Prot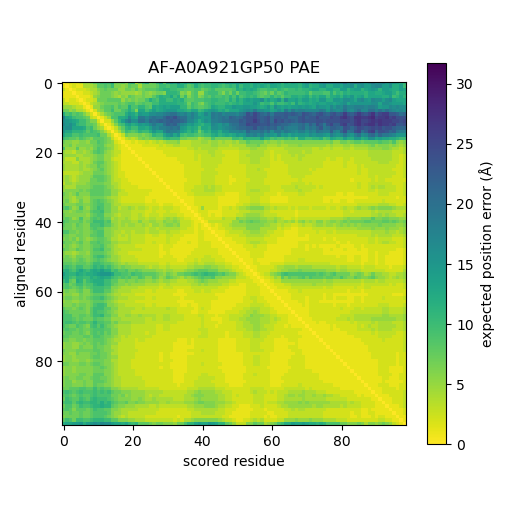ein AF-A0A921GP50-F1 (afdb_monomer)

InterPro domains:
  IPR014757 Transcription regulator IclR, C-terminal [PF01614] (17-85)
  IPR014757 Transcription regulator IclR, C-terminal [PS51078] (1-99)
  IPR029016 GAF-like domain superfamily [G3DSA:3.30.450.40] (1-93)
  IPR050707 HTH-type Transcriptional Regulators in Metabolic Pathways [PTHR30136] (9-90)

Sequence (99 aa):
LESYVRATERDDDGRAVTSAHLTEVIAEAEQRGWASEIEENEAGIACVGVALVRPGGRSLAVSVTGPIERMDAARREEVGALLREQLAALAPTGFSVAP

pLDDT: mean 89.14, std 12.11, range [52.38, 98.19]

Solvent-accessible surface area (backbone atoms only — not comparable to full-atom values): 5636 Å² total; per-residue (Å²): 108,71,73,58,34,60,61,31,66,68,50,92,83,74,70,59,54,48,70,67,56,54,51,50,57,48,52,52,18,49,74,72,39,28,42,78,51,68,46,78,90,42,83,64,34,24,36,29,34,31,49,32,37,27,90,98,55,78,65,49,70,53,72,54,76,44,49,34,94,78,42,42,74,69,50,42,52,51,50,32,54,49,50,39,53,50,39,64,75,64,44,59,92,75,43,41,57,50,103

Structure (mmCIF, N/CA/C/O backbone):
data_AF-A0A921GP50-F1
#
_entry.id   AF-A0A921GP50-F1
#
loop_
_atom_site.group_PDB
_atom_site.id
_atom_site.type_symbol
_atom_site.label_atom_id
_atom_site.label_alt_id
_atom_site.label_comp_id
_atom_site.label_asym_id
_atom_site.label_entity_id
_atom_site.label_seq_id
_atom_site.pdbx_PDB_ins_code
_atom_site.Cartn_x
_atom_site.Cartn_y
_atom_site.Cartn_z
_atom_site.occupancy
_atom_site.B_iso_or_equiv
_atom_site.auth_seq_id
_atom_site.auth_comp_id
_atom_site.auth_asym_id
_atom_site.auth_atom_id
_atom_site.pdbx_PDB_model_num
ATOM 1 N N . LEU A 1 1 ? 11.615 8.825 10.797 1.00 66.94 1 LEU A N 1
ATOM 2 C CA . LEU A 1 1 ? 12.276 8.939 9.478 1.00 66.94 1 LEU A CA 1
ATOM 3 C C . LEU A 1 1 ? 13.725 8.474 9.554 1.00 66.94 1 LEU A C 1
ATOM 5 O O . LEU A 1 1 ? 14.046 7.500 8.896 1.00 66.94 1 LEU A O 1
ATOM 9 N N . GLU A 1 2 ? 14.558 9.053 10.423 1.00 74.06 2 GLU A N 1
ATOM 10 C CA . GLU A 1 2 ? 15.979 8.666 10.573 1.00 74.06 2 GLU A CA 1
ATOM 11 C C . GLU A 1 2 ? 16.216 7.162 10.802 1.00 74.06 2 GLU A C 1
ATOM 13 O O . GLU A 1 2 ? 17.119 6.578 10.212 1.00 74.06 2 GLU A O 1
ATOM 18 N N . SER A 1 3 ? 15.377 6.500 11.607 1.00 71.56 3 SER A N 1
ATOM 19 C CA . SER A 1 3 ? 15.469 5.050 11.830 1.00 71.56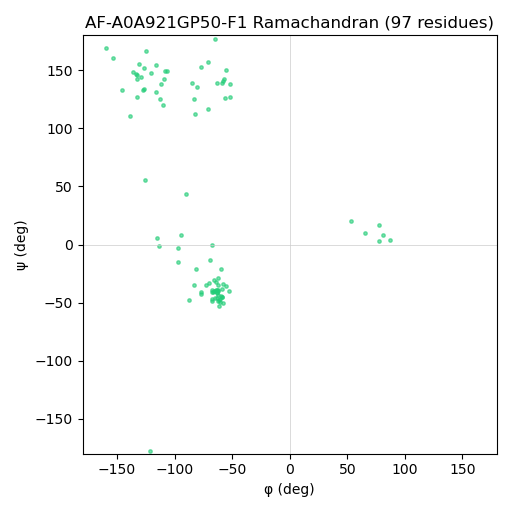 3 SER A CA 1
ATOM 20 C C . SER A 1 3 ? 15.212 4.214 10.573 1.00 71.56 3 SER A C 1
ATOM 22 O O . SER A 1 3 ? 15.795 3.143 10.440 1.00 71.56 3 SER A O 1
ATOM 24 N N . TYR A 1 4 ? 14.348 4.691 9.672 1.00 71.88 4 TYR A N 1
ATOM 25 C CA . TYR A 1 4 ? 14.038 4.026 8.404 1.00 71.88 4 TYR A CA 1
ATOM 26 C C . TYR A 1 4 ? 15.150 4.251 7.383 1.00 71.88 4 TYR A C 1
ATOM 28 O O . TYR A 1 4 ? 15.601 3.295 6.769 1.00 71.88 4 TYR A O 1
ATOM 36 N N . VAL A 1 5 ? 15.672 5.477 7.294 1.00 69.94 5 VAL A N 1
ATOM 37 C CA . VAL A 1 5 ? 16.819 5.806 6.429 1.00 69.94 5 VAL A CA 1
ATOM 38 C C . VAL A 1 5 ? 18.041 4.968 6.812 1.00 69.94 5 VAL A C 1
ATOM 40 O O . VAL A 1 5 ? 18.658 4.324 5.970 1.00 69.94 5 VAL A O 1
ATOM 43 N N . ARG A 1 6 ? 18.328 4.850 8.113 1.00 70.81 6 ARG A N 1
ATOM 44 C CA . ARG A 1 6 ? 19.410 3.989 8.609 1.00 70.81 6 ARG A CA 1
ATOM 45 C C . ARG A 1 6 ? 19.199 2.503 8.290 1.00 70.81 6 ARG A C 1
ATOM 47 O O . ARG A 1 6 ? 20.171 1.755 8.203 1.00 70.81 6 ARG A O 1
ATOM 54 N N . ALA A 1 7 ? 17.949 2.052 8.182 1.00 66.94 7 ALA A N 1
ATOM 55 C CA . ALA A 1 7 ? 17.646 0.672 7.814 1.00 66.94 7 ALA A CA 1
ATOM 56 C C . ALA A 1 7 ? 17.936 0.411 6.327 1.00 66.94 7 ALA A C 1
ATOM 58 O O . ALA A 1 7 ? 18.429 -0.664 6.004 1.00 66.94 7 ALA A O 1
ATOM 59 N N . THR A 1 8 ? 17.718 1.403 5.458 1.00 64.12 8 THR A N 1
ATOM 60 C CA . THR A 1 8 ? 17.988 1.321 4.011 1.00 64.12 8 THR A CA 1
ATOM 61 C C . THR A 1 8 ? 19.454 1.570 3.639 1.00 64.12 8 THR A C 1
ATOM 63 O O . THR A 1 8 ? 19.905 1.128 2.593 1.00 64.12 8 THR A O 1
ATOM 66 N N . GLU A 1 9 ? 20.236 2.235 4.494 1.00 60.75 9 GLU A N 1
ATOM 67 C CA . GLU A 1 9 ? 21.679 2.471 4.283 1.00 60.75 9 GLU A CA 1
ATOM 68 C C . GLU A 1 9 ? 22.549 1.202 4.377 1.00 60.75 9 GLU A C 1
ATOM 70 O O . GLU A 1 9 ? 23.729 1.240 4.036 1.00 60.75 9 GLU A O 1
ATOM 75 N N . ARG A 1 10 ? 22.007 0.091 4.892 1.00 52.38 10 ARG A N 1
ATOM 76 C CA . ARG A 1 10 ? 22.757 -1.151 5.155 1.00 52.38 10 ARG A CA 1
ATOM 77 C C . ARG A 1 10 ? 22.643 -2.207 4.061 1.00 52.38 10 ARG A C 1
ATOM 79 O O . ARG A 1 10 ? 23.271 -3.254 4.209 1.00 52.38 10 ARG A O 1
ATOM 86 N N . ASP A 1 11 ? 21.849 -1.958 3.025 1.00 55.50 11 ASP A N 1
ATOM 87 C CA . ASP A 1 11 ? 21.682 -2.911 1.932 1.00 55.50 11 ASP A CA 1
ATOM 88 C C . ASP A 1 11 ? 22.838 -2.761 0.930 1.00 55.50 11 ASP A C 1
ATOM 90 O O . ASP A 1 11 ? 22.974 -1.739 0.256 1.00 55.50 11 ASP A O 1
ATOM 94 N N . ASP A 1 12 ? 23.691 -3.787 0.861 1.00 53.28 12 ASP A N 1
ATOM 95 C CA . ASP A 1 12 ? 24.927 -3.856 0.050 1.00 53.28 12 ASP A CA 1
ATOM 96 C C . ASP A 1 12 ? 24.645 -3.891 -1.473 1.00 53.28 12 ASP A C 1
ATOM 98 O O . ASP A 1 12 ? 25.558 -3.918 -2.293 1.00 53.28 12 ASP A O 1
ATOM 102 N N . ASP A 1 13 ? 23.363 -3.862 -1.858 1.00 60.97 13 ASP A N 1
ATOM 103 C CA . ASP A 1 13 ? 22.864 -3.950 -3.237 1.00 60.97 13 ASP A CA 1
ATOM 104 C C . ASP A 1 13 ? 22.613 -2.565 -3.884 1.00 60.97 13 ASP A C 1
ATOM 106 O O . ASP A 1 13 ? 22.048 -2.457 -4.971 1.00 60.97 13 ASP A O 1
ATOM 110 N N . GLY A 1 14 ? 23.016 -1.472 -3.216 1.00 54.84 14 GLY A N 1
ATOM 111 C CA . GLY A 1 14 ? 22.989 -0.106 -3.766 1.00 54.84 14 GLY A CA 1
ATOM 112 C C . GLY A 1 14 ? 21.633 0.615 -3.719 1.00 54.84 14 GLY A C 1
ATOM 113 O O . GLY A 1 14 ? 21.509 1.714 -4.259 1.00 54.84 14 GLY A O 1
ATOM 114 N N . ARG A 1 15 ? 20.625 0.049 -3.045 1.00 63.16 15 ARG A N 1
ATOM 115 C CA . ARG A 1 15 ? 19.247 0.580 -2.951 1.00 63.16 15 ARG A CA 1
ATOM 116 C C . ARG A 1 15 ? 19.043 1.533 -1.763 1.00 63.16 15 ARG A C 1
ATOM 118 O O . ARG A 1 15 ? 18.058 1.450 -1.033 1.00 63.16 15 ARG A O 1
ATOM 125 N N . ALA A 1 16 ? 19.991 2.440 -1.535 1.00 66.88 16 ALA A N 1
ATOM 126 C CA . ALA A 1 16 ? 19.903 3.389 -0.426 1.00 66.88 16 ALA A CA 1
ATOM 127 C C . ALA A 1 16 ? 18.812 4.450 -0.682 1.00 66.88 16 ALA A C 1
ATOM 129 O O . ALA A 1 16 ? 18.923 5.265 -1.599 1.00 66.88 16 ALA A O 1
ATOM 130 N N . VAL A 1 17 ? 17.774 4.480 0.160 1.00 76.44 17 VAL A N 1
ATOM 131 C CA . VAL A 1 17 ? 16.725 5.512 0.127 1.00 76.44 17 VAL A CA 1
ATOM 132 C C . VAL A 1 17 ? 17.194 6.751 0.887 1.00 76.44 17 VAL A C 1
ATOM 134 O O . VAL A 1 17 ? 17.561 6.687 2.060 1.00 76.44 17 VAL A O 1
ATOM 137 N N . THR A 1 18 ? 17.161 7.912 0.232 1.00 84.50 18 THR A N 1
ATOM 138 C CA . THR A 1 18 ? 17.489 9.184 0.892 1.00 84.50 18 THR A CA 1
ATOM 139 C C . THR A 1 18 ? 16.335 9.669 1.771 1.00 84.50 18 THR A C 1
ATOM 141 O O . THR A 1 18 ? 15.165 9.429 1.474 1.00 84.50 18 THR A O 1
ATOM 144 N N . SER A 1 19 ? 16.636 10.442 2.818 1.00 84.88 19 SER A N 1
ATOM 145 C CA . SER A 1 19 ? 15.609 11.075 3.664 1.00 84.88 19 SER A CA 1
ATOM 146 C C . SER A 1 19 ? 14.626 11.945 2.873 1.00 84.88 19 SER A C 1
ATOM 148 O O . SER A 1 19 ? 13.444 12.003 3.212 1.00 84.88 19 SER A O 1
ATOM 150 N N . ALA A 1 20 ? 15.111 12.629 1.831 1.00 87.75 20 ALA A N 1
ATOM 151 C CA . ALA A 1 20 ? 14.285 13.480 0.980 1.00 87.75 20 ALA A CA 1
ATOM 152 C C . ALA A 1 20 ? 13.287 12.644 0.172 1.00 87.75 20 ALA A C 1
ATOM 154 O O . ALA A 1 20 ? 12.092 12.921 0.218 1.00 87.75 20 ALA A O 1
ATOM 155 N N . HIS A 1 21 ? 13.767 11.576 -0.470 1.00 86.19 21 HIS A N 1
ATOM 156 C CA . HIS A 1 21 ? 12.908 10.670 -1.226 1.00 86.19 21 HIS A CA 1
ATOM 157 C C . HIS A 1 21 ? 11.890 9.963 -0.324 1.00 86.19 21 HIS A C 1
ATOM 159 O O . HIS A 1 21 ? 10.709 9.922 -0.643 1.00 86.19 21 HIS A O 1
ATOM 165 N N . LEU A 1 22 ? 12.307 9.507 0.864 1.00 88.69 22 LEU A N 1
ATOM 166 C CA . LEU A 1 22 ? 11.385 8.920 1.838 1.00 88.69 22 LEU A CA 1
ATOM 167 C C . LEU A 1 22 ? 10.268 9.898 2.241 1.00 88.69 22 LEU A C 1
ATOM 169 O O . LEU A 1 22 ? 9.124 9.497 2.432 1.00 88.69 22 LEU A O 1
ATOM 173 N N . THR A 1 23 ? 10.592 11.183 2.382 1.00 91.94 23 THR A N 1
ATOM 174 C CA . THR A 1 23 ? 9.599 12.212 2.726 1.00 91.94 23 THR A CA 1
ATOM 175 C C . THR A 1 23 ? 8.604 12.427 1.585 1.00 91.94 23 THR A C 1
ATOM 177 O O . THR A 1 23 ? 7.409 12.550 1.837 1.00 91.94 23 THR A O 1
ATOM 180 N N . GLU A 1 24 ? 9.086 12.436 0.342 1.00 92.94 24 GLU A N 1
ATOM 181 C CA . GLU A 1 24 ? 8.264 12.563 -0.864 1.00 92.94 24 GLU A CA 1
ATOM 182 C C . GLU A 1 24 ? 7.266 11.406 -0.993 1.00 92.94 24 GLU A C 1
ATOM 184 O O . GLU A 1 24 ? 6.061 11.646 -1.042 1.00 92.94 24 GLU A O 1
ATOM 189 N N . VAL A 1 25 ? 7.733 10.154 -0.929 1.00 92.19 25 VAL A N 1
ATOM 190 C CA . VAL A 1 25 ? 6.853 8.980 -1.084 1.00 92.19 25 VAL A CA 1
ATOM 191 C C . VAL A 1 25 ? 5.830 8.850 0.048 1.00 92.19 25 VAL A C 1
ATOM 193 O O . VAL A 1 25 ? 4.716 8.377 -0.178 1.00 92.19 25 VAL A O 1
ATOM 196 N N . ILE A 1 26 ? 6.168 9.298 1.265 1.00 92.94 26 ILE A N 1
ATOM 197 C CA . ILE A 1 26 ? 5.212 9.363 2.380 1.00 92.94 26 ILE A CA 1
ATOM 198 C C . ILE A 1 26 ? 4.138 10.413 2.096 1.00 92.94 26 ILE A C 1
ATOM 200 O O . ILE A 1 26 ? 2.957 10.110 2.240 1.00 92.94 26 ILE A O 1
ATOM 204 N N . ALA A 1 27 ? 4.524 11.614 1.658 1.00 94.69 27 ALA A N 1
ATOM 205 C CA . ALA A 1 27 ? 3.571 12.676 1.351 1.00 94.69 27 ALA A CA 1
ATOM 206 C C . ALA A 1 27 ? 2.625 12.278 0.205 1.00 94.69 27 ALA A C 1
ATOM 208 O O . ALA A 1 27 ? 1.425 12.538 0.271 1.00 94.69 27 ALA A O 1
ATOM 209 N N . GLU A 1 28 ? 3.136 11.602 -0.825 1.00 94.31 28 GLU A N 1
ATOM 210 C CA . GLU A 1 28 ? 2.309 11.036 -1.893 1.00 94.31 28 GLU A CA 1
ATOM 211 C C . GLU A 1 28 ? 1.337 9.980 -1.363 1.00 94.31 28 GLU A C 1
ATOM 213 O O . GLU A 1 28 ? 0.161 9.972 -1.735 1.00 94.31 28 GLU A O 1
ATOM 218 N N . ALA A 1 29 ? 1.807 9.095 -0.478 1.00 95.19 29 ALA A N 1
ATOM 219 C CA . ALA A 1 29 ? 0.971 8.058 0.106 1.00 95.19 29 ALA A CA 1
ATOM 220 C C . ALA A 1 29 ? -0.151 8.633 0.982 1.00 95.19 29 ALA A C 1
ATOM 222 O O . ALA A 1 29 ? -1.282 8.156 0.893 1.00 95.19 29 ALA A O 1
ATOM 223 N N . GLU A 1 30 ? 0.134 9.677 1.762 1.00 94.50 30 GLU A N 1
ATOM 224 C CA . GLU A 1 30 ? -0.859 10.425 2.544 1.00 94.50 30 GLU A CA 1
ATOM 225 C C . GLU A 1 30 ? -1.895 11.109 1.640 1.00 94.50 30 GLU A C 1
ATOM 227 O O . GLU A 1 30 ? -3.085 11.088 1.937 1.00 94.50 30 GLU A O 1
ATOM 232 N N . GLN A 1 31 ? -1.489 11.660 0.492 1.00 94.38 31 GLN A N 1
ATOM 233 C CA . GLN A 1 31 ? -2.424 12.318 -0.430 1.00 94.38 31 GLN A CA 1
ATOM 234 C C . GLN A 1 31 ? -3.417 11.349 -1.085 1.00 94.38 31 GLN A C 1
ATOM 236 O O . GLN A 1 31 ? -4.584 11.697 -1.274 1.00 94.38 31 GLN A O 1
ATOM 241 N N . ARG A 1 32 ? -2.972 10.142 -1.455 1.00 94.44 32 ARG A N 1
ATOM 242 C CA . ARG A 1 32 ? -3.816 9.145 -2.146 1.00 94.44 32 ARG A CA 1
ATOM 243 C C . ARG A 1 32 ? -4.439 8.097 -1.215 1.00 94.44 32 ARG A C 1
ATOM 245 O O . ARG A 1 32 ? -5.364 7.392 -1.619 1.00 94.44 32 ARG A O 1
ATOM 252 N N . GLY A 1 33 ? -3.947 7.979 0.018 1.00 96.25 33 GLY A N 1
ATOM 253 C CA . GLY A 1 33 ? -4.395 7.010 1.023 1.00 96.25 33 GLY A CA 1
ATOM 254 C C . GLY A 1 33 ? -3.877 5.577 0.821 1.00 96.25 33 GLY A C 1
ATOM 255 O O . GLY A 1 33 ? -4.447 4.636 1.375 1.00 96.25 33 GLY A O 1
ATOM 256 N N . TRP A 1 34 ? -2.836 5.390 0.008 1.00 97.44 34 TRP A N 1
ATOM 257 C CA . TRP A 1 34 ? -2.170 4.106 -0.248 1.00 97.44 34 TRP A CA 1
ATOM 258 C C . TRP A 1 34 ? -0.712 4.337 -0.665 1.00 97.44 34 TRP A C 1
ATOM 260 O O . TRP A 1 34 ? -0.352 5.427 -1.085 1.00 97.44 34 TRP A O 1
ATOM 270 N N . ALA A 1 35 ? 0.150 3.332 -0.554 1.00 96.81 35 ALA A N 1
ATOM 271 C CA . ALA A 1 35 ? 1.561 3.372 -0.935 1.00 96.81 35 ALA A CA 1
ATOM 272 C C . ALA A 1 35 ? 1.844 2.390 -2.080 1.00 96.81 35 ALA A C 1
ATOM 274 O O . ALA A 1 35 ? 1.142 1.391 -2.225 1.00 96.81 35 ALA A O 1
ATOM 275 N N . SER A 1 36 ? 2.882 2.654 -2.869 1.00 95.00 36 SER A N 1
ATOM 276 C CA . SER A 1 36 ? 3.346 1.791 -3.956 1.00 95.00 36 SER A CA 1
ATOM 277 C C . SER A 1 36 ? 4.835 1.574 -3.792 1.00 95.00 36 SER A C 1
ATOM 279 O O . SER A 1 36 ? 5.536 2.508 -3.423 1.00 95.00 36 SER A O 1
ATOM 281 N N . GLU A 1 37 ? 5.285 0.379 -4.133 1.00 91.25 37 GLU A N 1
ATOM 282 C CA . GLU A 1 37 ? 6.693 0.004 -4.213 1.00 91.25 37 GLU A CA 1
ATOM 283 C C . GLU A 1 37 ? 6.914 -0.727 -5.544 1.00 91.25 37 GLU A C 1
ATOM 285 O O . GLU A 1 37 ? 6.008 -1.417 -6.032 1.00 91.25 37 GLU A O 1
ATOM 290 N N . ILE A 1 38 ? 8.062 -0.497 -6.187 1.00 92.44 38 ILE A N 1
ATOM 291 C CA . ILE A 1 38 ? 8.398 -1.070 -7.496 1.00 92.44 38 ILE A CA 1
ATOM 292 C C . ILE A 1 38 ? 9.861 -1.502 -7.479 1.00 92.44 38 ILE A C 1
ATOM 294 O O . ILE A 1 38 ? 10.750 -0.656 -7.484 1.00 92.44 38 ILE A O 1
ATOM 298 N N . GLU A 1 39 ? 10.095 -2.810 -7.508 1.00 90.94 39 GLU A N 1
ATOM 299 C CA . GLU A 1 39 ? 11.422 -3.430 -7.574 1.00 90.94 39 GLU A CA 1
ATOM 300 C C . GLU A 1 39 ? 12.408 -2.966 -6.480 1.00 90.94 39 GLU A C 1
ATOM 302 O O . GLU A 1 39 ? 13.619 -3.141 -6.621 1.00 90.94 39 GLU A O 1
ATOM 307 N N . GLU A 1 40 ? 11.922 -2.401 -5.369 1.00 85.00 40 GLU A N 1
ATOM 308 C CA . GLU A 1 40 ? 12.764 -1.949 -4.256 1.00 85.00 40 GLU A CA 1
ATOM 309 C C . GLU A 1 40 ? 13.214 -3.150 -3.423 1.00 85.00 40 GLU A C 1
ATOM 311 O O . GLU A 1 40 ? 14.382 -3.243 -3.045 1.00 85.00 40 GLU A O 1
ATOM 316 N N . ASN A 1 41 ? 12.314 -4.109 -3.186 1.00 81.38 41 ASN A N 1
ATOM 317 C CA . ASN A 1 41 ? 12.617 -5.345 -2.468 1.00 81.38 41 ASN A CA 1
A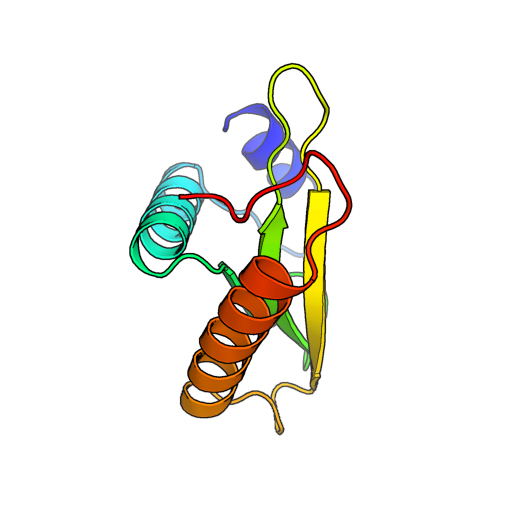TOM 318 C C . ASN A 1 41 ? 13.141 -6.447 -3.403 1.00 81.38 41 ASN A C 1
ATOM 320 O O . ASN A 1 41 ? 14.166 -7.070 -3.127 1.00 81.38 41 ASN A O 1
ATOM 324 N N . GLU A 1 42 ? 12.472 -6.683 -4.532 1.00 86.19 42 GLU A N 1
ATOM 325 C CA . GLU A 1 42 ? 12.802 -7.772 -5.458 1.00 86.19 42 GLU A CA 1
ATOM 326 C C . GLU A 1 42 ? 12.543 -7.365 -6.913 1.00 86.19 42 GLU A C 1
ATOM 328 O O . GLU A 1 42 ? 11.481 -6.836 -7.239 1.00 86.19 42 GLU A O 1
ATOM 333 N N . ALA A 1 43 ? 13.506 -7.634 -7.800 1.00 90.31 43 ALA A N 1
ATOM 334 C CA . ALA A 1 43 ? 13.365 -7.346 -9.224 1.00 90.31 43 ALA A CA 1
ATOM 335 C C . ALA A 1 43 ? 12.157 -8.086 -9.826 1.00 90.31 43 ALA A C 1
ATOM 337 O O . ALA A 1 43 ? 11.905 -9.255 -9.536 1.00 90.31 43 ALA A O 1
ATOM 338 N N . GLY A 1 44 ? 11.409 -7.408 -10.690 1.00 93.88 44 GLY A N 1
ATOM 339 C CA . GLY A 1 44 ? 10.184 -7.908 -11.301 1.00 93.88 44 GLY A CA 1
ATOM 340 C C . GLY A 1 44 ? 8.946 -7.878 -10.401 1.00 93.88 44 GLY A C 1
ATOM 341 O O . GLY A 1 44 ? 7.885 -8.318 -10.851 1.00 93.88 44 GLY A O 1
ATOM 342 N N . ILE A 1 45 ? 9.032 -7.361 -9.172 1.00 95.25 45 ILE A N 1
ATOM 343 C CA . ILE A 1 45 ? 7.910 -7.278 -8.228 1.00 95.25 45 ILE A CA 1
ATOM 344 C C . ILE A 1 45 ? 7.452 -5.831 -8.048 1.00 95.25 45 ILE A C 1
ATOM 346 O O . ILE A 1 45 ? 8.249 -4.900 -8.026 1.00 95.25 45 ILE A O 1
ATOM 350 N N . ALA A 1 46 ? 6.139 -5.650 -7.916 1.00 96.12 46 ALA A N 1
ATOM 351 C CA . ALA A 1 46 ? 5.544 -4.401 -7.474 1.00 96.12 46 ALA A CA 1
ATOM 352 C C . ALA A 1 46 ? 4.481 -4.661 -6.403 1.00 96.12 46 ALA A C 1
ATOM 354 O O . ALA A 1 46 ? 3.748 -5.661 -6.441 1.00 96.12 46 ALA A O 1
ATOM 355 N N . CYS A 1 47 ? 4.370 -3.726 -5.467 1.00 96.44 47 CYS A N 1
ATOM 356 C CA . CYS A 1 47 ? 3.437 -3.801 -4.356 1.00 96.44 47 CYS A CA 1
ATOM 357 C C . CYS A 1 47 ? 2.571 -2.548 -4.257 1.00 96.44 47 CYS A C 1
ATOM 359 O O . CYS A 1 47 ? 2.981 -1.440 -4.600 1.00 96.44 47 CYS A O 1
ATOM 361 N N . VAL A 1 48 ? 1.372 -2.736 -3.714 1.00 97.75 48 VAL A N 1
ATOM 362 C CA . VAL A 1 48 ? 0.484 -1.664 -3.264 1.00 97.75 48 VAL A CA 1
ATOM 363 C C . VAL A 1 48 ? 0.091 -1.939 -1.820 1.00 97.75 48 VAL A C 1
ATOM 365 O O . VAL A 1 48 ? -0.257 -3.071 -1.497 1.00 97.75 48 VAL A O 1
ATOM 368 N N . GLY A 1 49 ? 0.148 -0.935 -0.948 1.00 97.56 49 GLY A N 1
ATOM 369 C CA . GLY A 1 49 ? -0.115 -1.086 0.482 1.00 97.56 49 GLY A CA 1
ATOM 370 C C . GLY A 1 49 ? -1.049 -0.023 1.046 1.00 97.56 49 GLY A C 1
ATOM 371 O O . GLY A 1 49 ? -1.010 1.130 0.634 1.00 97.56 49 GLY A O 1
ATOM 372 N N . VAL A 1 50 ? -1.870 -0.395 2.024 1.00 98.19 50 VAL A N 1
ATOM 373 C CA . VAL A 1 50 ? -2.732 0.531 2.772 1.00 98.19 50 VAL A CA 1
ATOM 374 C C . VAL A 1 50 ? -2.503 0.336 4.263 1.00 98.19 50 VAL A C 1
ATOM 376 O O . VAL A 1 50 ? -2.487 -0.791 4.767 1.00 98.19 50 VAL A O 1
ATOM 379 N N . ALA A 1 51 ? -2.331 1.448 4.973 1.00 97.25 51 ALA A N 1
ATOM 380 C CA . ALA A 1 51 ? -2.145 1.452 6.414 1.00 97.25 51 ALA A CA 1
ATOM 381 C C . ALA A 1 51 ? -3.491 1.420 7.155 1.00 97.25 51 ALA A C 1
ATOM 383 O O . ALA A 1 51 ? -4.440 2.124 6.807 1.00 97.25 51 ALA A O 1
ATOM 384 N N . LEU A 1 52 ? -3.538 0.628 8.223 1.00 97.06 52 LEU A N 1
ATOM 385 C CA . LEU A 1 52 ? -4.609 0.587 9.209 1.00 97.06 52 LEU A CA 1
ATOM 386 C C . LEU A 1 52 ? -4.078 1.108 10.545 1.00 97.06 52 LEU A C 1
ATOM 388 O O . LEU A 1 52 ? -3.108 0.584 11.094 1.00 97.06 52 LEU A O 1
ATOM 392 N N . VAL A 1 53 ? -4.737 2.114 11.102 1.00 96.00 53 VAL A N 1
ATOM 393 C CA . VAL A 1 53 ? -4.368 2.747 12.370 1.00 96.00 53 VAL A CA 1
ATOM 394 C C . VAL A 1 53 ? -5.352 2.376 13.470 1.00 96.00 53 VAL A C 1
ATOM 396 O O . VAL A 1 53 ? -6.535 2.151 13.223 1.00 96.00 53 VAL A O 1
ATOM 399 N N . ARG A 1 54 ? -4.857 2.319 14.708 1.00 95.19 54 ARG A N 1
ATOM 400 C CA . ARG A 1 54 ? -5.661 2.078 15.909 1.00 95.19 54 ARG A CA 1
ATOM 401 C C . ARG A 1 54 ? -5.302 3.097 16.991 1.00 95.19 54 ARG A C 1
ATOM 403 O O . ARG A 1 54 ? -4.128 3.173 17.359 1.00 95.19 54 ARG A O 1
ATOM 410 N N . PRO A 1 55 ? -6.278 3.821 17.570 1.00 92.38 55 PRO A N 1
ATOM 411 C CA . PRO A 1 55 ? -6.019 4.719 18.690 1.00 92.38 55 PRO A CA 1
ATOM 412 C C . PRO A 1 55 ? -5.360 3.987 19.866 1.00 92.38 55 PRO A C 1
ATOM 414 O O . PRO A 1 55 ? -5.860 2.960 20.328 1.00 92.38 55 PRO A O 1
ATOM 417 N N . GLY A 1 56 ? -4.221 4.503 20.335 1.00 89.44 56 GLY A N 1
ATOM 418 C CA . GLY A 1 56 ? -3.472 3.933 21.463 1.00 89.44 56 GLY A CA 1
ATOM 419 C C . GLY A 1 56 ? -2.873 2.541 21.214 1.00 89.44 56 GLY A C 1
ATOM 420 O O . GLY A 1 56 ? -2.420 1.900 22.161 1.00 89.44 56 GLY A O 1
ATOM 421 N N . GLY A 1 57 ? -2.887 2.052 19.970 1.00 90.25 57 GLY A N 1
ATOM 422 C CA . GLY A 1 57 ? -2.392 0.732 19.588 1.00 90.25 57 GLY A CA 1
ATOM 423 C C . GLY A 1 57 ? -1.282 0.785 18.540 1.00 90.25 57 GLY A C 1
ATOM 424 O O . GLY A 1 57 ? -0.849 1.849 18.109 1.00 90.25 57 GLY A O 1
ATOM 425 N N . ARG A 1 58 ? -0.822 -0.400 18.121 1.00 91.69 58 ARG A N 1
ATOM 426 C CA . ARG A 1 58 ? 0.083 -0.538 16.973 1.00 91.69 58 ARG A CA 1
ATOM 427 C C . ARG A 1 58 ? -0.712 -0.477 15.672 1.00 91.69 58 ARG A C 1
ATOM 429 O O . ARG A 1 58 ? -1.741 -1.144 15.567 1.00 91.69 58 ARG A O 1
ATOM 436 N N . SER A 1 59 ? -0.203 0.276 14.704 1.00 92.62 59 SER A N 1
ATOM 437 C CA . SER A 1 59 ? -0.703 0.269 13.328 1.00 92.62 59 SER A CA 1
ATOM 438 C C . SER A 1 59 ? -0.336 -1.034 12.615 1.00 92.62 59 SER A C 1
ATOM 440 O O . SER A 1 59 ? 0.618 -1.718 12.992 1.00 92.62 59 SER A O 1
ATOM 442 N N . LEU A 1 60 ? -1.103 -1.361 11.582 1.00 94.56 60 LEU A N 1
ATOM 443 C CA . LEU A 1 60 ? -0.886 -2.476 10.666 1.00 94.56 60 LEU A CA 1
ATOM 444 C C . LEU A 1 60 ? -0.852 -1.941 9.231 1.00 94.56 60 LEU A C 1
ATOM 446 O O . LEU A 1 60 ? -1.265 -0.812 8.972 1.00 94.56 60 LEU A O 1
ATOM 450 N N . ALA A 1 61 ? -0.401 -2.762 8.292 1.00 95.62 61 ALA A N 1
ATOM 451 C CA . ALA A 1 61 ? -0.555 -2.501 6.870 1.00 95.62 61 ALA A CA 1
ATOM 452 C C . ALA A 1 61 ? -0.988 -3.787 6.169 1.00 95.62 61 ALA A C 1
ATOM 454 O O . ALA A 1 61 ? -0.627 -4.885 6.598 1.00 95.62 61 ALA A O 1
ATOM 455 N N . VAL A 1 62 ? -1.767 -3.644 5.105 1.00 97.25 62 VAL A N 1
ATOM 456 C CA . VAL A 1 62 ? -2.110 -4.736 4.193 1.00 97.25 62 VAL A CA 1
ATOM 457 C C . VAL A 1 62 ? -1.516 -4.390 2.841 1.00 97.25 62 VAL A C 1
ATOM 459 O O . VAL A 1 62 ? -1.693 -3.265 2.378 1.00 97.25 62 VAL A O 1
ATOM 462 N N . SER A 1 63 ? -0.818 -5.340 2.224 1.00 96.94 63 SER A N 1
ATOM 463 C CA . SER A 1 63 ? -0.243 -5.179 0.894 1.00 96.94 63 SER A CA 1
ATOM 464 C C . SER A 1 63 ? -0.772 -6.220 -0.085 1.00 96.94 63 SER A C 1
ATOM 466 O O . SER A 1 63 ? -1.063 -7.361 0.274 1.00 96.94 63 SER A O 1
ATOM 468 N N . VAL A 1 64 ? -0.880 -5.808 -1.344 1.00 97.62 64 VAL A N 1
ATOM 469 C CA . VAL A 1 64 ? -1.065 -6.681 -2.499 1.00 97.62 64 VAL A CA 1
ATOM 470 C C . VAL A 1 64 ? 0.230 -6.646 -3.296 1.00 97.62 64 VAL A C 1
ATOM 472 O O . VAL A 1 64 ? 0.653 -5.585 -3.754 1.00 97.62 64 VAL A O 1
ATOM 475 N N . THR A 1 65 ? 0.843 -7.812 -3.459 1.00 96.69 65 THR A N 1
ATOM 476 C CA . THR A 1 65 ? 2.108 -7.996 -4.175 1.00 96.69 65 THR A CA 1
ATOM 477 C C . THR A 1 65 ? 1.858 -8.781 -5.453 1.00 96.69 65 THR A C 1
ATOM 479 O O . THR A 1 65 ? 1.116 -9.767 -5.450 1.00 96.69 65 THR A O 1
ATOM 482 N N . GLY A 1 66 ? 2.488 -8.373 -6.550 1.00 95.31 66 GLY A N 1
ATOM 483 C CA . GLY A 1 66 ? 2.411 -9.106 -7.805 1.00 95.31 66 GLY A CA 1
ATOM 484 C C . GLY A 1 66 ? 3.549 -8.774 -8.768 1.00 95.31 66 GLY A C 1
ATOM 485 O O . GLY A 1 66 ? 4.288 -7.817 -8.546 1.00 95.31 66 GLY A O 1
ATOM 486 N N . PRO A 1 67 ? 3.695 -9.551 -9.854 1.00 96.19 67 PRO A N 1
ATOM 487 C CA . PRO A 1 67 ? 4.685 -9.266 -10.883 1.00 96.19 67 PRO A CA 1
ATOM 488 C C . PRO A 1 67 ? 4.415 -7.932 -11.574 1.00 96.19 67 PRO A C 1
ATOM 490 O O . PRO A 1 67 ? 3.265 -7.632 -11.910 1.00 96.19 67 PRO A O 1
ATOM 493 N N . ILE A 1 68 ? 5.474 -7.170 -11.837 1.00 95.00 68 ILE A N 1
ATOM 494 C CA . ILE A 1 68 ? 5.402 -5.830 -12.433 1.00 95.00 68 ILE A CA 1
ATOM 495 C C . ILE A 1 68 ? 4.699 -5.831 -13.799 1.00 95.00 68 ILE A C 1
ATOM 497 O O . ILE A 1 68 ? 3.928 -4.924 -14.095 1.00 95.00 68 ILE A O 1
ATOM 501 N N . GLU A 1 69 ? 4.855 -6.903 -14.582 1.00 95.75 69 GLU A N 1
ATOM 502 C CA . GLU A 1 69 ? 4.164 -7.118 -15.865 1.00 95.75 69 GLU A CA 1
ATOM 503 C C . GLU A 1 69 ? 2.627 -7.148 -15.758 1.00 95.75 69 GLU A C 1
ATOM 505 O O . GLU A 1 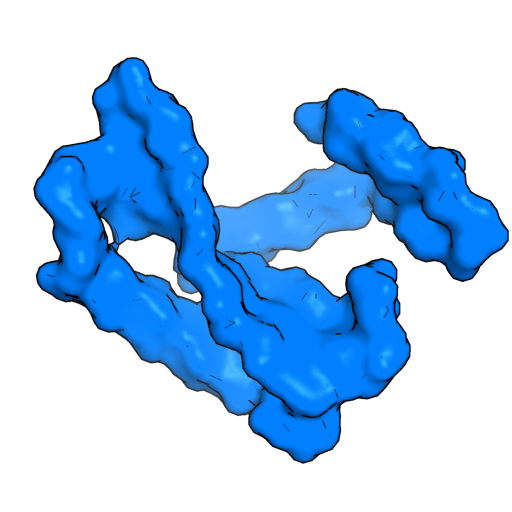69 ? 1.937 -6.923 -16.750 1.00 95.75 69 GLU A O 1
ATOM 510 N N . ARG A 1 70 ? 2.075 -7.419 -14.567 1.00 96.06 70 ARG A N 1
ATOM 511 C CA . ARG A 1 70 ? 0.626 -7.428 -14.284 1.00 96.06 70 ARG A CA 1
ATOM 512 C C . ARG A 1 70 ? 0.192 -6.321 -13.329 1.00 96.06 70 ARG A C 1
ATOM 514 O O . ARG A 1 70 ? -0.987 -6.234 -12.999 1.00 96.06 70 ARG A O 1
ATOM 521 N N . MET A 1 71 ? 1.136 -5.518 -12.860 1.00 95.81 71 MET A N 1
ATOM 522 C CA . MET A 1 71 ? 0.942 -4.439 -11.900 1.00 95.81 71 MET A CA 1
ATOM 523 C C . MET A 1 71 ? 1.506 -3.160 -12.506 1.00 95.81 71 MET A C 1
ATOM 525 O O . MET A 1 71 ? 2.379 -2.539 -11.910 1.00 95.81 71 MET A O 1
ATOM 529 N N . ASP A 1 72 ? 1.042 -2.781 -13.700 1.00 95.19 72 ASP A N 1
ATOM 530 C CA . ASP A 1 72 ? 1.388 -1.498 -14.316 1.00 95.19 72 ASP A CA 1
ATOM 531 C C . ASP A 1 72 ? 0.838 -0.302 -13.507 1.00 95.19 72 ASP A C 1
ATOM 533 O O . ASP A 1 72 ? 0.174 -0.468 -12.482 1.00 95.19 72 ASP A O 1
ATOM 537 N N . ALA A 1 73 ? 1.143 0.928 -13.930 1.00 95.19 73 ALA A N 1
ATOM 538 C CA . ALA A 1 73 ? 0.761 2.125 -13.177 1.00 95.19 73 ALA A CA 1
ATOM 539 C C . ALA A 1 73 ? -0.758 2.248 -12.959 1.00 95.19 73 ALA A C 1
ATOM 5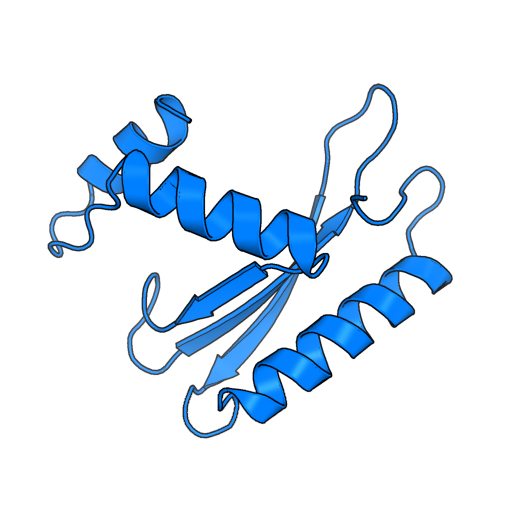41 O O . ALA A 1 73 ? -1.187 2.491 -11.831 1.00 95.19 73 ALA A O 1
ATOM 542 N N . ALA A 1 74 ? -1.559 2.022 -14.005 1.00 96.81 74 ALA A N 1
ATOM 543 C CA . ALA A 1 74 ? -3.015 2.110 -13.924 1.00 96.81 74 ALA A CA 1
ATOM 544 C C . ALA A 1 74 ? -3.588 1.006 -13.027 1.00 96.81 74 ALA A C 1
ATOM 546 O O . ALA A 1 74 ? -4.467 1.254 -12.201 1.00 96.81 74 ALA A O 1
ATOM 547 N N . ARG A 1 75 ? -3.044 -0.211 -13.128 1.00 97.50 75 ARG A N 1
ATOM 548 C CA . ARG A 1 75 ? -3.458 -1.332 -12.291 1.00 97.50 75 ARG A CA 1
ATOM 549 C C . ARG A 1 75 ? -3.111 -1.111 -10.825 1.00 97.50 75 ARG A C 1
ATOM 551 O O . ARG A 1 75 ? -3.921 -1.446 -9.967 1.00 97.50 75 ARG A O 1
ATOM 558 N N . ARG A 1 76 ? -1.943 -0.544 -10.513 1.00 97.12 76 ARG A N 1
ATOM 559 C CA . ARG A 1 76 ? -1.571 -0.204 -9.129 1.00 97.12 76 ARG A CA 1
ATOM 560 C C . ARG A 1 76 ? -2.492 0.861 -8.543 1.00 97.12 76 ARG A C 1
ATOM 562 O O . ARG A 1 76 ? -2.875 0.738 -7.385 1.00 97.12 76 ARG A O 1
ATOM 569 N N . GLU A 1 77 ? -2.884 1.853 -9.339 1.00 97.38 77 GLU A N 1
ATOM 570 C CA . GLU A 1 77 ? -3.857 2.867 -8.924 1.00 97.38 77 GLU A CA 1
ATOM 571 C C . GLU A 1 77 ? -5.228 2.259 -8.614 1.00 97.38 77 GLU A C 1
ATOM 573 O O . GLU A 1 77 ? -5.770 2.479 -7.529 1.00 97.38 77 GLU A O 1
ATOM 578 N N . GLU A 1 78 ? -5.744 1.417 -9.512 1.00 98.12 78 GLU A N 1
ATOM 579 C CA . GLU A 1 78 ? -6.995 0.681 -9.311 1.00 98.12 78 GLU A CA 1
ATOM 580 C C . GLU A 1 78 ? -6.933 -0.199 -8.052 1.00 98.12 78 GLU A C 1
ATOM 582 O O . GLU A 1 78 ? -7.812 -0.131 -7.193 1.00 98.12 78 GLU A O 1
ATOM 587 N N . VAL A 1 79 ? -5.872 -1.001 -7.908 1.00 98.19 79 VAL A N 1
ATOM 588 C CA . VAL A 1 79 ? -5.677 -1.892 -6.755 1.00 98.19 79 VAL A CA 1
ATOM 589 C C . VAL A 1 79 ? -5.559 -1.098 -5.456 1.00 98.19 79 VAL A C 1
ATOM 591 O O . VAL A 1 79 ? -6.121 -1.521 -4.450 1.00 98.19 79 VAL A O 1
ATOM 594 N N . GLY A 1 80 ? -4.878 0.049 -5.455 1.00 97.69 80 GLY A N 1
ATOM 595 C CA . GLY A 1 80 ? -4.736 0.904 -4.274 1.00 97.69 80 GLY A CA 1
ATOM 596 C C . GLY A 1 80 ? -6.060 1.493 -3.816 1.00 97.69 80 GLY A C 1
ATOM 597 O O . GLY A 1 80 ? -6.399 1.398 -2.634 1.00 97.69 80 GLY A O 1
ATOM 598 N N . ALA A 1 81 ? -6.845 2.023 -4.754 1.00 97.50 81 ALA A N 1
ATOM 599 C CA . ALA A 1 81 ? -8.180 2.533 -4.472 1.00 97.50 81 ALA A CA 1
ATOM 600 C C . ALA A 1 81 ? -9.111 1.429 -3.943 1.00 97.50 81 ALA A C 1
ATOM 602 O O . ALA A 1 81 ? -9.740 1.608 -2.898 1.00 97.50 81 ALA A O 1
ATOM 603 N N . LEU A 1 82 ? -9.138 0.267 -4.607 1.00 98.19 82 LEU A N 1
ATOM 604 C CA . LEU A 1 82 ? -9.957 -0.875 -4.198 1.00 98.19 82 LEU A CA 1
A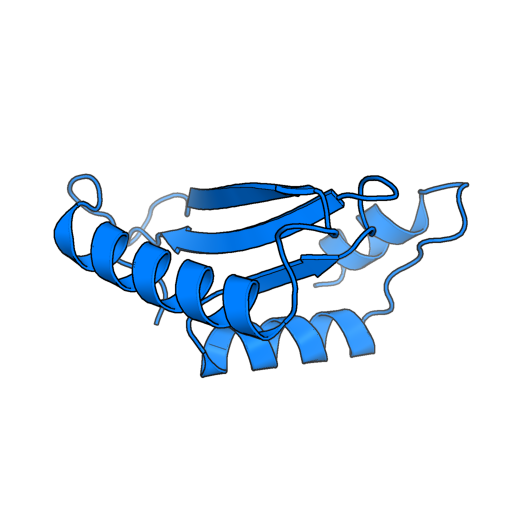TOM 605 C C . LEU A 1 82 ? -9.537 -1.413 -2.831 1.00 98.19 82 LEU A C 1
ATOM 607 O O . LEU A 1 82 ? -10.387 -1.638 -1.974 1.00 98.19 82 LEU A O 1
ATOM 611 N N . LEU A 1 83 ? -8.238 -1.598 -2.588 1.00 98.06 83 LEU A N 1
ATOM 612 C CA . LEU A 1 83 ? -7.740 -2.074 -1.300 1.00 98.06 83 LEU A CA 1
ATOM 613 C C . LEU A 1 83 ? -8.143 -1.114 -0.179 1.00 98.06 83 LEU A C 1
ATOM 615 O O . LEU A 1 83 ? -8.626 -1.555 0.862 1.00 98.06 83 LEU A O 1
ATOM 619 N N . ARG A 1 84 ? -8.000 0.195 -0.402 1.00 97.62 84 ARG A N 1
ATOM 620 C CA . ARG A 1 84 ? -8.404 1.225 0.558 1.00 97.62 84 ARG A CA 1
ATOM 621 C C . ARG A 1 84 ? -9.901 1.163 0.857 1.00 97.62 84 ARG A C 1
ATOM 623 O O . ARG A 1 84 ? -10.283 1.179 2.025 1.00 97.62 84 ARG A O 1
ATOM 630 N N . GLU A 1 85 ? -10.737 1.063 -0.172 1.00 97.88 85 GLU A N 1
ATOM 631 C CA . GLU A 1 85 ? -12.192 0.941 -0.037 1.00 97.88 85 GLU A CA 1
ATOM 632 C C . GLU A 1 85 ? -12.588 -0.321 0.742 1.00 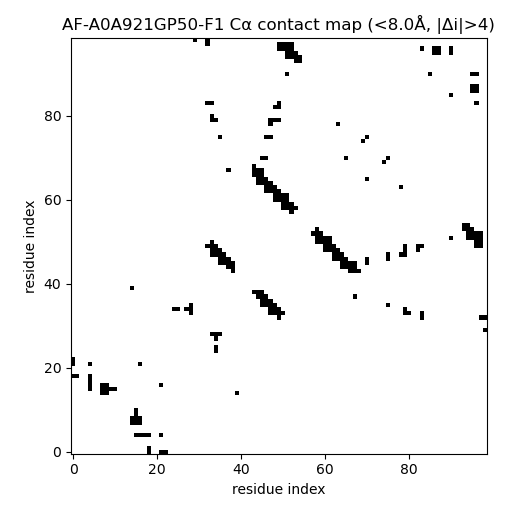97.88 85 GLU A C 1
ATOM 634 O O . GLU A 1 85 ? -13.344 -0.247 1.712 1.00 97.88 85 GLU A O 1
ATOM 639 N N . GLN A 1 86 ? -12.033 -1.477 0.370 1.00 98.06 86 GLN A N 1
ATOM 640 C CA . GLN A 1 86 ? -12.332 -2.747 1.029 1.00 98.06 86 GLN A CA 1
ATOM 641 C C . GLN A 1 86 ? -11.900 -2.735 2.494 1.00 98.06 86 GLN A C 1
ATOM 643 O O . GLN A 1 86 ? -12.637 -3.202 3.359 1.00 98.06 86 GLN A O 1
ATOM 648 N N . LEU A 1 87 ? -10.737 -2.163 2.807 1.00 97.50 87 LEU A N 1
ATOM 649 C CA . LEU A 1 87 ? -10.276 -2.040 4.186 1.00 97.50 87 LEU A CA 1
ATOM 650 C C . LEU A 1 87 ? -11.098 -1.038 4.992 1.00 97.50 87 LEU A C 1
ATOM 652 O O . LEU A 1 87 ? -11.315 -1.273 6.174 1.00 97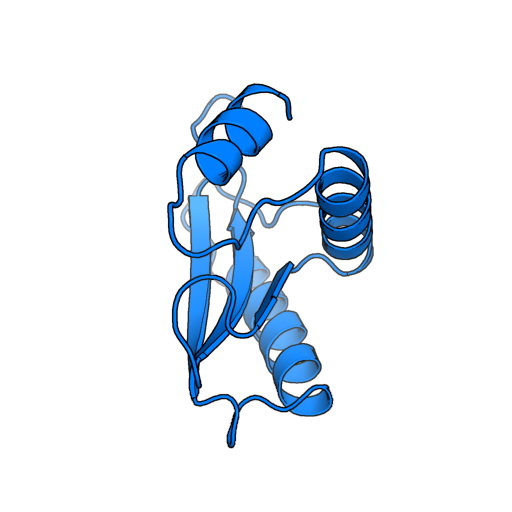.50 87 LEU A O 1
ATOM 656 N N . ALA A 1 88 ? -11.615 0.031 4.386 1.00 96.44 88 ALA A N 1
ATOM 657 C CA . ALA A 1 88 ? -12.544 0.925 5.072 1.00 96.44 88 ALA A CA 1
ATOM 658 C C . ALA A 1 88 ? -13.839 0.200 5.483 1.00 96.44 88 ALA A C 1
ATOM 660 O O . ALA A 1 88 ? -14.384 0.483 6.549 1.00 96.44 88 ALA A O 1
ATOM 661 N N . ALA A 1 89 ? -14.302 -0.758 4.675 1.00 97.00 89 ALA A N 1
ATOM 662 C CA . ALA A 1 89 ? -15.500 -1.549 4.955 1.00 97.00 89 ALA A CA 1
ATOM 663 C C . ALA A 1 89 ? -15.252 -2.748 5.891 1.00 97.00 89 ALA A C 1
ATOM 665 O O . ALA A 1 89 ? -16.130 -3.110 6.674 1.00 97.00 89 ALA A O 1
ATOM 666 N N . LEU A 1 90 ? -14.081 -3.383 5.796 1.00 96.31 90 LEU A N 1
ATOM 667 C CA . LEU A 1 90 ? -13.791 -4.689 6.403 1.00 96.31 90 LEU A CA 1
ATOM 668 C C . LEU A 1 90 ? -12.707 -4.645 7.488 1.00 96.31 90 LEU A C 1
ATOM 670 O O . LEU A 1 90 ? -12.289 -5.702 7.967 1.00 96.31 90 LEU A O 1
ATOM 674 N N . ALA A 1 91 ? -12.222 -3.457 7.869 1.00 94.38 91 ALA A N 1
ATOM 675 C CA . ALA A 1 91 ? -11.184 -3.324 8.886 1.00 94.38 91 ALA A CA 1
ATOM 676 C C . ALA A 1 91 ? -11.559 -4.087 10.173 1.00 94.38 91 ALA A C 1
ATOM 678 O O . ALA A 1 91 ? -12.704 -4.013 10.636 1.00 94.38 91 ALA A O 1
ATOM 679 N N . PRO A 1 92 ? -10.595 -4.790 10.802 1.00 92.88 92 PRO A N 1
ATOM 680 C CA . PRO A 1 92 ? -10.817 -5.406 12.100 1.00 92.88 92 PRO A CA 1
ATOM 681 C C . PRO A 1 92 ? -11.292 -4.380 13.132 1.00 92.88 92 PRO A C 1
ATOM 683 O O . PRO A 1 92 ? -10.909 -3.210 13.095 1.00 92.88 92 PRO A O 1
ATOM 686 N N . THR A 1 93 ? -12.089 -4.824 14.105 1.00 93.75 93 THR A N 1
ATOM 687 C CA . THR A 1 93 ? -12.645 -3.939 15.135 1.00 93.75 93 THR A CA 1
ATOM 688 C C . THR A 1 93 ? -11.559 -3.106 15.821 1.00 93.75 93 THR A C 1
ATOM 690 O O . THR A 1 93 ? -10.579 -3.634 16.350 1.00 93.75 93 THR A O 1
ATOM 693 N N . GLY A 1 94 ? -11.762 -1.788 15.843 1.00 94.12 94 GLY A N 1
ATOM 694 C CA . GLY A 1 94 ? -10.834 -0.834 16.450 1.00 94.12 94 GLY A CA 1
ATOM 695 C C . GLY A 1 94 ? -9.714 -0.352 15.526 1.00 94.12 94 GLY A C 1
ATOM 696 O O . GLY A 1 94 ? -8.873 0.414 15.992 1.00 94.12 94 GLY A O 1
ATOM 697 N N . PHE A 1 95 ? -9.704 -0.763 14.257 1.00 96.75 95 PHE A N 1
ATOM 698 C CA . PHE A 1 95 ? -8.847 -0.193 13.223 1.00 96.75 95 PHE A CA 1
ATOM 699 C C . PHE A 1 95 ? -9.651 0.679 12.258 1.00 96.75 95 PHE A C 1
ATOM 701 O O . PHE A 1 95 ? -10.820 0.413 11.986 1.00 96.75 95 PHE A O 1
ATOM 708 N N . SER A 1 96 ? -8.999 1.701 11.717 1.00 96.56 96 SER A N 1
ATOM 709 C CA . SER A 1 96 ? -9.482 2.499 10.594 1.00 96.56 96 SER A CA 1
ATOM 710 C C . SER A 1 96 ? -8.381 2.622 9.551 1.00 96.56 96 SER A C 1
ATOM 712 O O . SER A 1 96 ? -7.200 2.530 9.882 1.00 96.56 96 SER A O 1
ATOM 714 N N . VAL A 1 97 ? -8.749 2.859 8.297 1.00 96.62 97 VAL A N 1
ATOM 715 C CA . VAL A 1 97 ? -7.778 3.260 7.271 1.00 96.62 97 VAL A CA 1
ATOM 716 C C . VAL A 1 97 ? -7.082 4.547 7.727 1.00 96.62 97 VAL A C 1
ATOM 718 O O . VAL A 1 97 ? -7.713 5.399 8.362 1.00 96.62 97 VAL A O 1
ATOM 721 N N 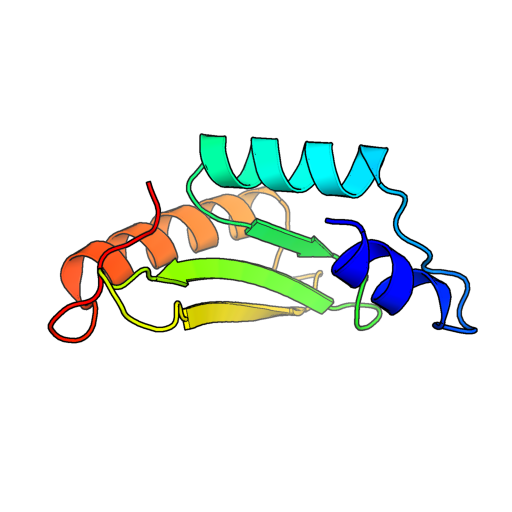. ALA A 1 98 ? -5.775 4.645 7.481 1.00 92.06 98 ALA A N 1
ATOM 722 C CA . ALA A 1 98 ? -5.035 5.879 7.715 1.00 92.06 98 ALA A CA 1
ATOM 723 C C . ALA A 1 98 ? -5.665 7.037 6.908 1.00 92.06 98 ALA A C 1
ATOM 725 O O . ALA A 1 98 ? -6.170 6.789 5.810 1.00 92.06 98 ALA A O 1
ATOM 726 N N . PRO A 1 99 ? -5.709 8.256 7.472 1.00 76.81 99 PRO A N 1
ATOM 727 C CA . PRO A 1 99 ? -6.300 9.410 6.800 1.00 76.81 99 PRO A CA 1
ATOM 728 C C . PRO A 1 99 ? -5.669 9.670 5.430 1.00 76.81 99 PRO A C 1
ATOM 730 O O . PRO A 1 99 ? -4.442 9.461 5.305 1.00 76.81 99 PRO A O 1
#

Secondary structure (DSSP, 8-state):
-HHHHHHHTT-TTS-PPPHHHHHHHHHHHHHHT-EEEESSSSTTEEEEEEEEE-TTS--EEEEEEEEGGGS-HHHHHHHHHHHHHHHHHHPPTT-EE--

Mean predicted aligned error: 5.07 Å

Organism: NCBI:txid173362

Foldseek 3Di:
DVVVQVVQVPDPPPLRDDPVNVVVQVVVCLVLQKGKDACSPHDQKIKIKWKKDAVVDDIDMDMDMDGCVCCDPVNSSVCNVVVQVVCCVDPDPRIHTDD

Radius of gyration: 14.39 Å; Cα contacts (8 Å, |Δi|>4): 134; chains: 1; bounding box: 40×23×37 Å

Nearest PDB structures (foldseek):
  3mq0-assembly1_B  TM=8.652E-01  e=3.919E-03  Agrobacterium tumefaciens
  5tjj-assembly1_B  TM=7.825E-01  e=1.273E-02  Alicyclobacillus acidocaldarius subsp. acidocaldarius DSM 446
  5whm-assembly1_C  TM=7.051E-01  e=1.117E-02  Brucella abortus
  5whm-assembly2_D  TM=7.036E-01  e=1.193E-02  Brucella abortus
  5whm-assembly1_A  TM=6.476E-01  e=1.655E-02  Brucella abortus